Protein AF-A0A2W6BLN5-F1 (afdb_monomer_lite)

Foldseek 3Di:
DDPDDPVRVVVVVVVVCVVCVPPPDDPDDPPDDDPDDDDDDDDDDPPVVLVVLCVVQVVVVHDSVVSVVVVVVVVVCVVVVVVCPVVVVVVVVVVVCVVVVVDDDDDDD

Sequence (109 aa):
MSEKSIAEFLADEAEAIEAHKDDEVSLVRSRRVPREPSQVYSLRVPVDKLEELRTHAERQHLNPSALMRLWVLERLERETSHTDLPQLVRKAVHEELVDAGLVSQQRAA

Structure (mmCIF, N/CA/C/O backbone):
data_AF-A0A2W6BLN5-F1
#
_entry.id   AF-A0A2W6BLN5-F1
#
loop_
_atom_site.group_PDB
_atom_site.id
_atom_site.type_symbol
_atom_site.label_atom_id
_atom_site.label_alt_id
_atom_site.label_comp_id
_atom_site.label_asym_id
_atom_site.label_entity_id
_atom_site.label_seq_id
_atom_site.pdbx_PDB_ins_code
_atom_site.Cartn_x
_atom_site.Cartn_y
_atom_site.Cartn_z
_atom_site.occupancy
_atom_site.B_iso_or_equiv
_atom_site.auth_seq_id
_atom_site.auth_comp_id
_atom_site.auth_asym_id
_atom_site.auth_atom_id
_atom_site.pdbx_PDB_model_num
ATOM 1 N N . MET A 1 1 ? 26.264 37.528 -20.972 1.00 42.25 1 MET A N 1
ATOM 2 C CA . MET A 1 1 ? 26.192 36.227 -20.279 1.00 42.25 1 MET A CA 1
ATOM 3 C C . MET A 1 1 ? 25.065 35.471 -20.952 1.00 42.25 1 MET A C 1
ATOM 5 O O . MET A 1 1 ? 23.926 35.876 -20.781 1.00 42.25 1 MET A O 1
ATOM 9 N N . SER A 1 2 ? 25.381 34.544 -21.858 1.00 55.22 2 SER A N 1
ATOM 10 C CA . SER A 1 2 ? 24.351 33.849 -22.639 1.00 55.22 2 SER A CA 1
ATOM 11 C C . SER A 1 2 ? 23.647 32.851 -21.728 1.00 55.22 2 SER A C 1
ATOM 13 O O . SER A 1 2 ? 24.311 31.982 -21.165 1.00 55.22 2 SER A O 1
ATOM 15 N N . GLU A 1 3 ? 22.336 32.999 -21.551 1.00 63.62 3 GLU A N 1
ATOM 16 C CA . GLU A 1 3 ? 21.491 31.976 -20.936 1.00 63.62 3 GLU A CA 1
ATOM 17 C C . GLU A 1 3 ? 21.495 30.763 -21.870 1.00 63.62 3 GLU A C 1
ATOM 19 O O . GLU A 1 3 ? 20.766 30.725 -22.860 1.00 63.62 3 GLU A O 1
ATOM 24 N N . LYS A 1 4 ? 22.383 29.797 -21.608 1.00 69.56 4 LYS A N 1
ATOM 25 C CA . LYS A 1 4 ? 22.296 28.484 -22.249 1.00 69.56 4 LYS A CA 1
ATOM 26 C C . LYS A 1 4 ? 20.926 27.899 -21.929 1.00 69.56 4 LYS A C 1
ATOM 28 O O . LYS A 1 4 ? 20.474 27.955 -20.783 1.00 69.56 4 LYS A O 1
ATOM 33 N N . SER A 1 5 ? 20.259 27.355 -22.941 1.00 82.75 5 SER A N 1
ATOM 34 C CA . SER A 1 5 ? 18.980 26.688 -22.714 1.00 82.75 5 SER A CA 1
ATOM 35 C C . SER A 1 5 ? 19.196 25.474 -21.805 1.00 82.75 5 SER A C 1
ATOM 37 O O . SER A 1 5 ? 20.248 24.838 -21.856 1.00 82.75 5 SER A O 1
ATOM 39 N N . ILE A 1 6 ? 18.199 25.117 -20.991 1.00 79.88 6 ILE A N 1
ATOM 40 C CA . ILE A 1 6 ? 18.270 23.925 -20.125 1.00 79.88 6 ILE A CA 1
ATOM 41 C C . ILE A 1 6 ? 18.632 22.673 -20.945 1.00 79.88 6 ILE A C 1
ATOM 43 O O . ILE A 1 6 ? 19.369 21.819 -20.468 1.00 79.88 6 ILE A O 1
ATOM 47 N N . ALA A 1 7 ? 18.175 22.589 -22.197 1.00 82.50 7 ALA A N 1
ATOM 48 C CA . ALA A 1 7 ? 18.502 21.487 -23.096 1.00 82.50 7 ALA A CA 1
ATOM 49 C C . ALA A 1 7 ? 19.998 21.418 -23.447 1.00 82.50 7 ALA A C 1
ATOM 51 O O . ALA A 1 7 ? 20.562 20.332 -23.504 1.00 82.50 7 ALA A O 1
ATOM 52 N N . GLU A 1 8 ? 20.642 22.566 -23.651 1.00 85.88 8 GLU A N 1
ATOM 53 C CA . GLU A 1 8 ? 22.075 22.658 -23.951 1.00 85.88 8 GLU A CA 1
ATOM 54 C C . GLU A 1 8 ? 22.919 22.319 -22.718 1.00 85.88 8 GLU A C 1
ATOM 56 O O . GLU A 1 8 ? 23.888 21.577 -22.815 1.00 85.88 8 GLU A O 1
ATOM 61 N N . PHE A 1 9 ? 22.494 22.772 -21.535 1.00 86.75 9 PHE A N 1
ATOM 62 C CA . PHE A 1 9 ? 23.141 22.408 -20.274 1.00 86.75 9 PHE A CA 1
ATOM 63 C C . PHE A 1 9 ? 23.078 20.896 -20.003 1.00 86.75 9 PHE A C 1
ATOM 65 O O . PHE A 1 9 ? 24.083 20.294 -19.639 1.00 86.75 9 PHE A O 1
ATOM 72 N N . LEU A 1 10 ? 21.915 20.275 -20.224 1.00 84.06 10 LEU A N 1
ATOM 73 C CA . LEU A 1 10 ? 21.738 18.832 -20.044 1.00 84.06 10 LEU A CA 1
ATOM 74 C C . LEU A 1 10 ? 22.528 18.010 -21.070 1.00 84.06 10 LEU A C 1
ATOM 76 O O . LEU A 1 10 ? 23.000 16.927 -20.738 1.00 84.06 10 LEU A O 1
ATOM 80 N N . ALA A 1 11 ? 22.664 18.504 -22.304 1.00 87.25 11 ALA A N 1
ATOM 81 C CA . ALA A 1 11 ? 23.468 17.851 -23.332 1.00 87.25 11 ALA A CA 1
ATOM 82 C C . ALA A 1 11 ? 24.964 17.881 -22.976 1.00 87.25 11 ALA A C 1
ATOM 84 O O . ALA A 1 11 ? 25.610 16.835 -23.013 1.00 87.25 11 ALA A O 1
ATOM 85 N N . ASP A 1 12 ? 25.473 19.043 -22.555 1.00 86.56 12 ASP A N 1
ATOM 86 C CA . ASP A 1 12 ? 26.860 19.206 -22.102 1.00 86.56 12 ASP A CA 1
ATOM 87 C C . ASP A 1 12 ? 27.156 18.315 -20.874 1.00 86.56 12 ASP A C 1
ATOM 89 O O . ASP A 1 12 ? 28.208 17.678 -20.790 1.00 86.56 12 ASP A O 1
ATOM 93 N N . GLU A 1 13 ? 26.221 18.233 -19.918 1.00 84.19 13 GLU A N 1
ATOM 94 C CA . GLU A 1 13 ? 26.361 17.395 -18.720 1.00 84.19 13 GLU A CA 1
ATOM 95 C C . GLU A 1 13 ? 26.320 15.895 -19.055 1.00 84.19 13 GLU A C 1
ATOM 97 O O . GLU A 1 13 ? 27.104 15.117 -18.509 1.00 84.19 13 GLU A O 1
ATOM 102 N N . ALA A 1 14 ? 25.463 15.480 -19.993 1.00 84.00 14 ALA A N 1
ATOM 103 C CA . ALA A 1 14 ? 25.392 14.093 -20.445 1.00 84.00 14 ALA A CA 1
ATOM 104 C C . ALA A 1 14 ? 26.683 13.643 -21.151 1.00 84.00 14 ALA A C 1
ATOM 106 O O . ALA A 1 14 ? 27.175 12.547 -20.882 1.00 84.00 14 ALA A O 1
ATOM 107 N N . GLU A 1 15 ? 27.257 14.490 -22.012 1.00 84.75 15 GLU A N 1
ATOM 108 C CA . GLU A 1 15 ? 28.526 14.201 -22.691 1.00 84.75 15 GLU A CA 1
ATOM 109 C C . GLU A 1 15 ? 29.686 14.086 -21.691 1.00 84.75 15 GLU A C 1
ATOM 111 O O . GLU A 1 15 ? 30.494 13.158 -21.775 1.00 84.75 15 GLU A O 1
ATOM 116 N N . ALA A 1 16 ? 29.723 14.964 -20.684 1.00 82.38 16 ALA A N 1
ATOM 117 C CA . ALA A 1 16 ? 30.711 14.896 -19.613 1.00 82.38 16 ALA A CA 1
ATOM 118 C C . ALA A 1 16 ? 30.592 13.605 -18.780 1.00 82.38 16 ALA A C 1
ATOM 120 O O . ALA A 1 16 ? 31.608 13.021 -18.415 1.00 82.38 16 ALA A O 1
ATOM 121 N N . ILE A 1 17 ? 29.376 13.127 -18.493 1.00 79.56 17 ILE A N 1
ATOM 122 C CA . ILE A 1 17 ? 29.169 11.892 -17.717 1.00 79.56 17 ILE A CA 1
ATOM 123 C C . ILE A 1 17 ? 29.615 10.650 -18.500 1.00 79.56 17 ILE A C 1
ATOM 125 O O . ILE A 1 17 ? 30.286 9.786 -17.935 1.00 79.56 17 ILE A O 1
ATOM 129 N N . GLU A 1 18 ? 29.288 10.546 -19.792 1.00 80.31 18 GLU A N 1
ATOM 130 C CA . GLU A 1 18 ? 29.695 9.388 -20.605 1.00 80.31 18 GLU A CA 1
ATOM 131 C C . GLU A 1 18 ? 31.221 9.308 -20.782 1.00 80.31 18 GLU A C 1
ATOM 133 O O . GLU A 1 18 ? 31.770 8.208 -20.830 1.00 80.31 18 GLU A O 1
ATOM 138 N N . ALA A 1 19 ? 31.925 10.447 -20.797 1.00 83.00 19 ALA A N 1
ATOM 139 C CA . ALA A 1 19 ? 33.389 10.485 -20.846 1.00 83.00 19 ALA A CA 1
ATOM 140 C C . ALA A 1 19 ? 34.067 9.869 -19.602 1.00 83.00 19 ALA A C 1
ATOM 142 O O . ALA A 1 19 ? 35.212 9.430 -19.688 1.00 83.00 19 ALA A O 1
ATOM 143 N N . HIS A 1 20 ? 33.356 9.806 -18.473 1.00 76.00 20 HIS A N 1
ATOM 144 C CA . HIS A 1 20 ? 33.840 9.317 -17.175 1.00 76.00 20 HIS A CA 1
ATOM 145 C C . HIS A 1 20 ? 33.144 8.021 -16.722 1.00 76.00 20 HIS A C 1
ATOM 147 O O . HIS A 1 20 ? 33.188 7.648 -15.551 1.00 76.00 20 HIS A O 1
ATOM 153 N N . LYS A 1 21 ? 32.480 7.311 -17.641 1.00 68.81 21 LYS A N 1
ATOM 154 C CA . LYS A 1 21 ? 31.669 6.120 -17.341 1.00 68.81 21 LYS A CA 1
ATOM 155 C C . LYS A 1 21 ? 32.450 4.949 -16.742 1.00 68.81 21 LYS A C 1
ATOM 157 O O . LYS A 1 21 ? 31.893 4.199 -15.942 1.00 68.81 21 LYS A O 1
ATOM 162 N N . ASP A 1 22 ? 33.708 4.804 -17.144 1.00 77.94 22 ASP A N 1
ATOM 163 C CA . ASP A 1 22 ? 34.591 3.723 -16.698 1.00 77.94 22 ASP A CA 1
ATOM 164 C C . ASP A 1 22 ? 35.450 4.126 -15.485 1.00 77.94 22 ASP A C 1
ATOM 166 O O . ASP A 1 22 ? 36.252 3.320 -15.005 1.00 77.94 22 ASP A O 1
ATOM 170 N N . ASP A 1 23 ? 35.285 5.349 -14.966 1.00 82.44 23 ASP A N 1
ATOM 171 C CA . ASP A 1 23 ? 35.977 5.774 -13.754 1.00 82.44 23 ASP A CA 1
ATOM 172 C C . ASP A 1 23 ? 35.482 4.945 -12.561 1.00 82.44 23 ASP A C 1
ATOM 174 O O . ASP A 1 23 ? 34.283 4.724 -12.364 1.00 82.44 23 ASP A O 1
ATOM 178 N N . GLU A 1 24 ? 36.413 4.477 -11.728 1.00 67.56 24 GLU A N 1
ATOM 179 C CA . GLU A 1 24 ? 36.090 3.701 -10.533 1.00 67.56 24 GLU A CA 1
ATOM 180 C C . GLU A 1 24 ? 35.449 4.617 -9.476 1.00 67.56 24 GLU A C 1
ATOM 182 O O . GLU A 1 24 ? 36.108 5.202 -8.613 1.00 67.56 24 GLU A O 1
ATOM 187 N N . VAL A 1 25 ? 34.128 4.787 -9.561 1.00 70.75 25 VAL A N 1
ATOM 188 C CA . VAL A 1 25 ? 33.377 5.615 -8.618 1.00 70.75 25 VAL A CA 1
ATOM 189 C C . VAL A 1 25 ? 33.229 4.865 -7.297 1.00 70.75 25 VAL A C 1
ATOM 191 O O . VAL A 1 25 ? 32.597 3.809 -7.217 1.00 70.75 25 VAL A O 1
ATOM 194 N N . SER A 1 26 ? 33.763 5.440 -6.218 1.00 71.69 26 SER A N 1
ATOM 195 C CA . SER A 1 26 ? 33.511 4.943 -4.864 1.00 71.69 26 SER A CA 1
ATOM 196 C C . SER A 1 26 ? 32.021 5.078 -4.544 1.00 71.69 26 SER A C 1
ATOM 198 O O . SER A 1 26 ? 31.515 6.174 -4.291 1.00 71.69 26 SER A O 1
ATOM 200 N N . LEU A 1 27 ? 31.297 3.957 -4.572 1.00 72.00 27 LEU A N 1
ATOM 201 C CA . LEU A 1 27 ? 29.890 3.896 -4.186 1.00 72.00 27 LEU A CA 1
ATOM 202 C C . LEU A 1 27 ? 29.771 4.142 -2.677 1.00 72.00 27 LEU A C 1
ATOM 204 O O . LEU A 1 27 ? 29.797 3.220 -1.858 1.00 72.00 27 LEU A O 1
ATOM 208 N N . VAL A 1 28 ? 29.650 5.410 -2.283 1.00 73.31 28 VAL A N 1
ATOM 209 C CA . VAL A 1 28 ? 29.469 5.776 -0.879 1.00 73.31 28 VAL A CA 1
ATOM 210 C C . VAL A 1 28 ? 28.064 5.373 -0.442 1.00 73.31 28 VAL A C 1
ATOM 212 O O . VAL A 1 28 ? 27.058 5.946 -0.864 1.00 73.31 28 VAL A O 1
ATOM 215 N N . ARG A 1 29 ? 27.984 4.396 0.465 1.00 67.69 29 ARG A N 1
ATOM 216 C CA . ARG A 1 29 ? 26.729 4.046 1.134 1.00 67.69 29 ARG A CA 1
ATOM 217 C C . ARG A 1 29 ? 26.226 5.269 1.900 1.00 67.69 29 ARG A C 1
ATOM 219 O O . ARG A 1 29 ? 26.914 5.768 2.792 1.00 67.69 29 ARG A O 1
ATOM 226 N N . SER A 1 30 ? 25.020 5.738 1.581 1.00 65.50 30 SER A N 1
ATOM 227 C CA . SER A 1 30 ? 24.388 6.826 2.332 1.00 65.50 30 SER A CA 1
ATOM 228 C C . SER A 1 30 ? 24.349 6.474 3.823 1.00 65.50 30 SER A C 1
ATOM 230 O O . SER A 1 30 ? 23.745 5.480 4.225 1.00 65.50 30 SER A O 1
ATOM 232 N N . ARG A 1 31 ? 25.014 7.286 4.655 1.00 68.25 31 ARG A N 1
ATOM 233 C CA . ARG A 1 31 ? 25.008 7.148 6.125 1.00 68.25 31 ARG A CA 1
ATOM 234 C C . ARG A 1 31 ? 23.717 7.655 6.769 1.00 68.25 31 ARG A C 1
ATOM 236 O O . ARG A 1 31 ? 23.551 7.503 7.977 1.00 68.25 31 ARG A O 1
ATOM 243 N N . ARG A 1 32 ? 22.823 8.298 6.010 1.00 74.25 32 ARG A N 1
ATOM 244 C CA . ARG A 1 32 ? 21.564 8.824 6.549 1.00 74.25 32 ARG A CA 1
ATOM 245 C C . ARG A 1 32 ? 20.537 7.702 6.643 1.00 74.25 32 ARG A C 1
ATOM 247 O O . ARG A 1 32 ? 20.191 7.093 5.635 1.00 74.25 32 ARG A O 1
ATOM 254 N N . VAL A 1 33 ? 20.038 7.468 7.856 1.00 69.06 33 VAL A N 1
ATOM 255 C CA . VAL A 1 33 ? 18.885 6.592 8.085 1.00 69.06 33 VAL A CA 1
ATOM 256 C C . VAL A 1 33 ? 17.676 7.202 7.361 1.00 69.06 33 VAL A C 1
ATOM 258 O O . VAL A 1 33 ? 17.432 8.403 7.526 1.00 69.06 33 VAL A O 1
ATOM 261 N N . PRO A 1 34 ? 16.943 6.432 6.538 1.00 72.06 34 PRO A N 1
ATOM 262 C CA . PRO A 1 34 ? 15.726 6.916 5.899 1.00 72.06 34 PRO A CA 1
ATOM 263 C C . PRO A 1 34 ? 14.734 7.431 6.945 1.00 72.06 34 PRO A C 1
ATOM 265 O O . PRO A 1 34 ? 14.533 6.784 7.970 1.00 72.06 34 PRO A O 1
ATOM 268 N N . ARG A 1 35 ? 14.103 8.583 6.680 1.00 71.56 35 ARG A N 1
ATOM 269 C CA . ARG A 1 35 ? 13.059 9.143 7.560 1.00 71.56 35 ARG A CA 1
ATOM 270 C C . ARG A 1 35 ? 11.889 8.174 7.754 1.00 71.56 35 ARG A C 1
ATOM 272 O O . ARG A 1 35 ? 11.316 8.132 8.833 1.00 71.56 35 ARG A O 1
ATOM 279 N N . GLU A 1 36 ? 11.597 7.376 6.730 1.00 74.00 36 GLU A N 1
ATOM 280 C CA . GLU A 1 36 ? 10.583 6.325 6.746 1.00 74.00 36 GLU A CA 1
ATOM 281 C C . GLU A 1 36 ? 11.222 5.005 6.299 1.00 74.00 36 GLU A C 1
ATOM 283 O O . GLU A 1 36 ? 11.356 4.746 5.098 1.00 74.00 36 GLU A O 1
ATOM 288 N N . PRO A 1 37 ? 11.698 4.176 7.240 1.00 80.19 37 PRO A N 1
ATOM 289 C CA . PRO A 1 37 ? 12.284 2.894 6.893 1.00 80.19 37 PRO A CA 1
ATOM 290 C C . PRO A 1 37 ? 11.196 1.954 6.362 1.00 80.19 37 PRO A C 1
ATOM 292 O O . PRO A 1 37 ? 10.242 1.617 7.059 1.00 80.19 37 PRO A O 1
ATOM 295 N N . SER A 1 38 ? 11.340 1.498 5.119 1.00 81.19 38 SER A N 1
ATOM 296 C CA . SER A 1 38 ? 10.499 0.434 4.569 1.00 81.19 38 SER A CA 1
ATOM 297 C C . SER A 1 38 ? 11.068 -0.937 4.926 1.00 81.19 38 SER A C 1
ATOM 299 O O . SER A 1 38 ? 12.264 -1.166 4.739 1.00 81.19 38 SER A O 1
ATOM 301 N N . GLN A 1 39 ? 10.212 -1.869 5.346 1.00 88.44 39 GLN A N 1
ATOM 302 C CA . GLN A 1 39 ? 10.592 -3.262 5.572 1.00 88.44 39 GLN A CA 1
ATOM 303 C C . GLN A 1 39 ? 9.963 -4.185 4.525 1.00 88.44 39 GLN A C 1
ATOM 305 O O . GLN A 1 39 ? 8.782 -4.066 4.199 1.00 88.44 39 GLN A O 1
ATOM 310 N N . VAL A 1 40 ? 10.765 -5.112 3.997 1.00 90.69 40 VAL A N 1
ATOM 311 C CA . VAL A 1 40 ? 10.306 -6.149 3.068 1.00 90.69 40 VAL A CA 1
ATOM 312 C C . VAL A 1 40 ? 9.900 -7.381 3.867 1.00 90.69 40 VAL A C 1
ATOM 314 O O . VAL A 1 40 ? 10.645 -7.845 4.729 1.00 90.69 40 VAL A O 1
ATOM 317 N N . TYR A 1 41 ? 8.724 -7.917 3.563 1.00 89.62 41 TYR A N 1
ATOM 318 C CA . TYR A 1 41 ? 8.185 -9.132 4.161 1.00 89.62 41 TYR A CA 1
ATOM 319 C C . TYR A 1 41 ? 7.613 -10.033 3.061 1.00 89.62 41 TYR A C 1
ATOM 321 O O . TYR A 1 41 ? 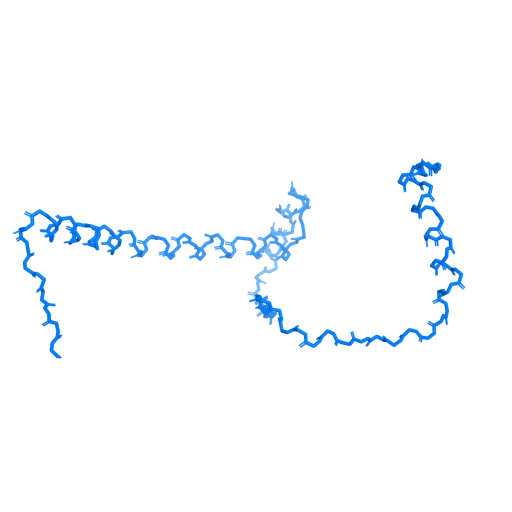7.214 -9.555 2.001 1.00 89.62 41 TYR A O 1
ATOM 329 N N . SER A 1 42 ? 7.610 -11.347 3.294 1.00 93.06 42 SER A N 1
ATOM 330 C CA . SER A 1 42 ? 7.057 -12.327 2.351 1.00 93.06 42 SER A CA 1
ATOM 331 C C . SER A 1 42 ? 5.656 -12.750 2.778 1.00 93.06 42 SER A C 1
ATOM 333 O O . SER A 1 42 ? 5.455 -13.160 3.920 1.00 93.06 42 SER A O 1
ATOM 335 N N . LEU A 1 43 ? 4.703 -12.691 1.849 1.00 90.94 43 LEU A N 1
ATOM 336 C CA . LEU A 1 43 ? 3.331 -13.157 2.040 1.00 90.94 43 LEU A CA 1
ATOM 337 C C . LEU A 1 43 ? 3.061 -14.413 1.223 1.00 90.94 43 LEU A C 1
ATOM 339 O O . LEU A 1 43 ? 3.485 -14.519 0.074 1.00 90.94 43 LEU A O 1
ATOM 343 N N . ARG A 1 44 ? 2.297 -15.343 1.799 1.00 96.00 44 ARG A N 1
ATOM 344 C CA . ARG A 1 44 ? 1.701 -16.448 1.045 1.00 96.00 44 ARG A CA 1
ATOM 345 C C . ARG A 1 44 ? 0.336 -16.003 0.542 1.00 96.00 44 ARG A C 1
ATOM 347 O O . ARG A 1 44 ? -0.550 -15.729 1.344 1.00 96.00 44 ARG A O 1
ATOM 354 N N . VAL A 1 45 ? 0.190 -15.939 -0.775 1.00 94.12 45 VAL A N 1
ATOM 355 C CA . VAL A 1 45 ? -1.053 -15.563 -1.455 1.00 94.12 45 VAL A CA 1
ATOM 356 C C . VAL A 1 45 ? -1.457 -16.726 -2.363 1.00 94.12 45 VAL A C 1
ATOM 358 O O . VAL A 1 45 ? -0.579 -17.283 -3.029 1.00 94.12 45 VAL A O 1
ATOM 361 N N . PRO A 1 46 ? -2.740 -17.126 -2.389 1.00 98.00 46 PRO A N 1
ATOM 362 C CA . PRO A 1 46 ? -3.238 -18.089 -3.364 1.00 98.00 46 PRO A CA 1
ATOM 363 C C . PRO A 1 46 ? -2.910 -17.662 -4.803 1.00 98.00 46 PRO A C 1
ATOM 365 O O . PRO A 1 46 ? -2.941 -16.473 -5.123 1.00 98.00 46 PRO A O 1
ATOM 368 N N . VAL A 1 47 ? -2.561 -18.624 -5.662 1.00 97.62 47 VAL A N 1
ATOM 369 C CA . VAL A 1 47 ? -2.076 -18.342 -7.028 1.00 97.62 47 VAL A CA 1
ATOM 370 C C . VAL A 1 47 ? -3.133 -17.608 -7.851 1.00 97.62 47 VAL A C 1
ATOM 372 O O . VAL A 1 47 ? -2.826 -16.608 -8.487 1.00 97.62 47 VAL A O 1
ATOM 375 N N . ASP A 1 48 ? -4.386 -18.049 -7.76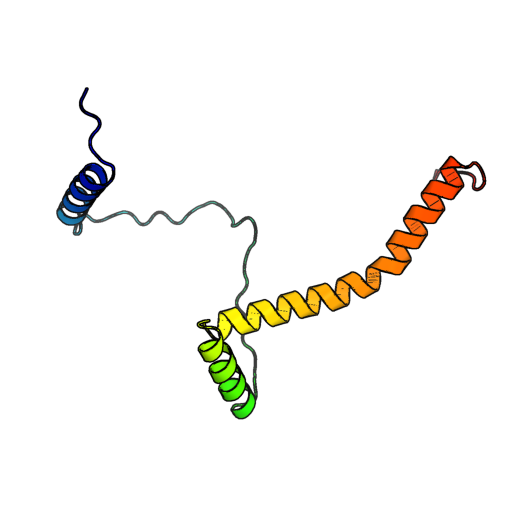7 1.00 98.00 48 ASP A N 1
ATOM 376 C CA . ASP A 1 48 ? -5.545 -17.409 -8.394 1.00 98.00 48 ASP A CA 1
ATOM 377 C C . ASP A 1 48 ? -5.677 -15.934 -7.987 1.00 98.00 48 ASP A C 1
ATOM 379 O O . ASP A 1 48 ? -5.819 -15.057 -8.838 1.00 98.00 48 ASP A O 1
ATOM 383 N N . LYS A 1 49 ? -5.524 -15.633 -6.693 1.00 97.56 49 LYS A N 1
ATOM 384 C CA . LYS A 1 49 ? -5.580 -14.256 -6.180 1.00 97.56 49 LYS A CA 1
ATOM 385 C C . LYS A 1 49 ? -4.384 -13.409 -6.587 1.00 97.56 49 LYS A C 1
ATOM 387 O O . LYS A 1 49 ? -4.529 -12.200 -6.767 1.00 97.56 49 LYS A O 1
ATOM 392 N N . LEU A 1 50 ? -3.217 -14.021 -6.770 1.00 97.19 50 LEU A N 1
ATOM 393 C CA . LEU A 1 50 ? -2.053 -13.318 -7.296 1.00 97.19 50 LEU A CA 1
ATOM 394 C C . LEU A 1 50 ? -2.238 -12.938 -8.774 1.00 97.19 50 LEU A C 1
ATOM 396 O O . LEU A 1 50 ? -1.859 -11.830 -9.154 1.00 97.19 50 LEU A O 1
ATOM 400 N N . GLU A 1 51 ? -2.845 -13.802 -9.591 1.00 98.12 51 GLU A N 1
ATOM 401 C CA . GLU A 1 51 ? -3.164 -13.473 -10.989 1.00 98.12 51 GLU A CA 1
ATOM 402 C C . GLU A 1 51 ? -4.254 -12.395 -11.097 1.00 98.12 51 GLU A C 1
ATOM 404 O O . GLU A 1 51 ? -4.140 -11.469 -11.907 1.00 98.12 51 GLU A O 1
ATOM 409 N N . GLU A 1 52 ? -5.274 -12.445 -10.232 1.00 97.88 52 GLU A N 1
ATOM 410 C CA . GLU A 1 52 ? -6.268 -11.369 -10.120 1.00 97.88 52 GLU A CA 1
ATOM 411 C C . GLU A 1 52 ? -5.584 -10.029 -9.799 1.00 97.88 52 GLU A C 1
ATOM 413 O O . GLU A 1 52 ? -5.808 -9.035 -10.495 1.00 97.88 52 GLU A O 1
ATOM 418 N N . LEU A 1 53 ? -4.690 -9.997 -8.802 1.00 97.56 53 LEU A N 1
ATOM 419 C CA . LEU A 1 53 ? -3.940 -8.791 -8.434 1.00 97.56 53 LEU A CA 1
ATOM 420 C C . LEU A 1 53 ? -3.122 -8.239 -9.611 1.00 97.56 53 LEU A C 1
ATOM 422 O O . LEU A 1 53 ? -3.118 -7.028 -9.830 1.00 97.56 53 LEU A O 1
ATOM 426 N N . ARG A 1 54 ? -2.444 -9.104 -10.376 1.00 97.94 54 ARG A N 1
ATOM 427 C CA . ARG A 1 54 ? -1.676 -8.692 -11.564 1.00 97.94 54 ARG A CA 1
ATOM 428 C C . ARG A 1 54 ? -2.571 -8.043 -12.610 1.00 97.94 54 ARG A C 1
ATOM 430 O O . ARG A 1 54 ? -2.270 -6.941 -13.056 1.00 97.94 54 ARG A O 1
ATOM 437 N N . THR A 1 55 ? -3.715 -8.658 -12.896 1.00 98.31 55 THR A N 1
ATOM 438 C CA . THR A 1 55 ? -4.710 -8.112 -13.830 1.00 98.31 55 THR A CA 1
ATOM 439 C C . THR A 1 55 ? -5.214 -6.735 -13.375 1.00 98.31 55 THR A C 1
ATOM 441 O O . THR A 1 55 ? -5.362 -5.810 -14.176 1.00 98.31 55 THR A O 1
ATOM 444 N N . HIS A 1 56 ? -5.467 -6.559 -12.073 1.00 98.06 56 HIS A N 1
ATOM 445 C CA . HIS A 1 56 ? -5.872 -5.268 -11.509 1.00 98.06 56 HIS A CA 1
ATOM 446 C C . HIS A 1 56 ? -4.772 -4.205 -11.574 1.00 98.06 56 HIS A C 1
ATOM 448 O O . HIS A 1 56 ? -5.082 -3.027 -11.770 1.00 98.06 56 HIS A O 1
ATOM 454 N N . ALA A 1 57 ? -3.514 -4.607 -11.401 1.00 97.88 57 ALA A N 1
ATOM 455 C CA . ALA A 1 57 ? -2.360 -3.720 -11.465 1.00 97.88 57 ALA A CA 1
ATOM 456 C C . ALA A 1 57 ? -2.101 -3.243 -12.900 1.00 97.88 57 ALA A C 1
ATOM 458 O O . ALA A 1 57 ? -1.948 -2.043 -13.122 1.00 97.88 57 ALA A O 1
ATOM 459 N N . GLU A 1 58 ? -2.179 -4.146 -13.880 1.00 98.00 58 GLU A N 1
ATOM 460 C CA . GLU A 1 58 ? -2.048 -3.821 -15.306 1.00 98.00 58 GLU A CA 1
ATOM 461 C C . GLU A 1 58 ? -3.085 -2.795 -15.764 1.00 98.00 58 GLU A C 1
ATOM 463 O O . GLU A 1 58 ? -2.735 -1.805 -16.405 1.00 98.00 58 GLU A O 1
ATOM 468 N N . ARG A 1 59 ? -4.351 -2.974 -15.364 1.00 97.56 59 ARG A N 1
ATOM 469 C CA . ARG A 1 59 ? -5.445 -2.031 -15.661 1.00 97.56 59 ARG A CA 1
ATOM 470 C C . ARG A 1 59 ? -5.201 -0.616 -15.137 1.00 97.56 59 ARG A C 1
ATOM 472 O O . ARG A 1 59 ? -5.781 0.328 -15.659 1.00 97.56 59 ARG A O 1
ATOM 479 N N . GLN A 1 60 ? -4.391 -0.485 -14.092 1.00 97.12 60 GLN A N 1
ATOM 480 C CA . GLN A 1 60 ? -4.044 0.788 -13.464 1.00 97.12 60 GLN A CA 1
ATOM 481 C C . GLN A 1 60 ? -2.634 1.258 -13.842 1.00 97.12 60 GLN A C 1
ATOM 483 O O . GLN A 1 60 ? -2.179 2.269 -13.319 1.00 97.12 60 GLN A O 1
ATOM 488 N N . HIS A 1 61 ? -1.941 0.541 -14.736 1.00 97.06 61 HIS A N 1
ATOM 489 C CA . HIS A 1 61 ? -0.545 0.790 -15.103 1.00 97.06 61 HIS A CA 1
ATOM 490 C C . HIS A 1 61 ? 0.407 0.827 -13.893 1.00 97.06 61 HIS A C 1
ATOM 492 O O . HIS A 1 61 ? 1.367 1.596 -13.856 1.00 97.06 61 HIS A O 1
ATOM 498 N N . LEU A 1 62 ? 0.143 -0.017 -12.893 1.00 96.62 62 LEU A N 1
ATOM 499 C CA . LEU A 1 62 ? 0.944 -0.142 -11.679 1.00 96.62 62 LEU A CA 1
ATOM 500 C C . LEU A 1 62 ? 1.628 -1.507 -11.608 1.00 96.62 62 LEU A C 1
ATOM 502 O O . LEU A 1 62 ? 1.139 -2.507 -12.127 1.00 96.62 62 LEU A O 1
ATOM 506 N N . ASN A 1 63 ? 2.743 -1.565 -10.878 1.00 96.75 63 ASN A N 1
ATOM 507 C CA . ASN A 1 63 ? 3.328 -2.841 -10.477 1.00 96.75 63 ASN A CA 1
ATOM 508 C C . ASN A 1 63 ? 2.429 -3.533 -9.430 1.00 96.75 63 ASN A C 1
ATOM 510 O O . ASN A 1 63 ? 1.940 -2.853 -8.522 1.00 96.75 63 ASN A O 1
ATOM 514 N N . PRO A 1 64 ? 2.282 -4.874 -9.455 1.00 96.25 64 PRO A N 1
ATOM 515 C CA . PRO A 1 64 ? 1.460 -5.602 -8.482 1.00 96.25 64 PRO A CA 1
ATOM 516 C C . PRO A 1 64 ? 1.844 -5.329 -7.021 1.00 96.25 64 PRO A C 1
ATOM 518 O O . PRO A 1 64 ? 0.979 -5.186 -6.161 1.00 96.25 64 PRO A O 1
ATOM 521 N N . SER A 1 65 ? 3.143 -5.198 -6.733 1.00 95.00 65 SER A N 1
ATOM 522 C CA . SER A 1 65 ? 3.651 -4.875 -5.393 1.00 95.00 65 SER A CA 1
ATOM 523 C C . SER A 1 65 ? 3.294 -3.455 -4.942 1.00 95.00 65 SER A C 1
ATOM 525 O O . SER A 1 65 ? 3.006 -3.245 -3.764 1.00 95.00 65 SER A O 1
ATOM 527 N N . ALA A 1 66 ? 3.279 -2.489 -5.866 1.00 95.44 66 ALA A N 1
ATOM 528 C CA . ALA A 1 66 ? 2.882 -1.113 -5.582 1.00 95.44 66 ALA A CA 1
ATOM 529 C C . ALA A 1 66 ? 1.379 -1.028 -5.292 1.00 95.44 66 ALA A C 1
ATOM 531 O O . ALA A 1 66 ? 0.986 -0.415 -4.300 1.00 95.44 66 ALA A O 1
ATOM 532 N N . LEU A 1 67 ? 0.560 -1.714 -6.098 1.00 96.94 67 LEU A N 1
ATOM 533 C CA . LEU A 1 67 ? -0.882 -1.794 -5.877 1.00 96.94 67 LEU A CA 1
ATOM 534 C C . LEU A 1 67 ? -1.208 -2.470 -4.537 1.00 96.94 67 LEU A C 1
ATOM 536 O O . LEU A 1 67 ? -1.992 -1.942 -3.754 1.00 96.94 67 LEU A O 1
ATOM 540 N N . MET A 1 68 ? -0.554 -3.594 -4.229 1.00 95.75 68 MET A N 1
ATOM 541 C CA . MET A 1 68 ? -0.747 -4.289 -2.954 1.00 95.75 68 MET A CA 1
ATOM 542 C C . MET A 1 68 ? -0.368 -3.405 -1.761 1.00 95.75 68 MET A C 1
ATOM 544 O O . MET A 1 68 ? -1.095 -3.357 -0.771 1.00 95.75 68 MET A O 1
ATOM 548 N N . ARG A 1 69 ? 0.753 -2.674 -1.850 1.00 94.88 69 ARG A N 1
ATOM 549 C CA . ARG A 1 69 ? 1.159 -1.722 -0.809 1.00 94.88 69 ARG A CA 1
ATOM 550 C C . ARG A 1 69 ? 0.094 -0.648 -0.598 1.00 94.88 69 ARG A C 1
ATOM 552 O O . ARG A 1 69 ? -0.245 -0.379 0.549 1.00 94.88 69 ARG A O 1
ATOM 559 N N . LEU A 1 70 ? -0.417 -0.056 -1.678 1.00 95.69 70 LEU A N 1
ATOM 560 C CA . LEU A 1 70 ? -1.452 0.974 -1.611 1.00 95.69 70 LEU A CA 1
ATOM 561 C C . LEU A 1 70 ? -2.698 0.449 -0.890 1.00 95.69 70 LEU A C 1
ATOM 563 O O . LEU A 1 70 ? -3.126 1.038 0.096 1.00 95.69 70 LEU A O 1
ATOM 567 N N . TRP A 1 71 ? -3.216 -0.706 -1.311 1.00 96.12 71 TRP A N 1
ATOM 568 C CA . TRP A 1 71 ? -4.401 -1.307 -0.697 1.00 96.12 71 TRP A CA 1
ATOM 569 C C . TRP A 1 71 ? -4.217 -1.641 0.782 1.00 96.12 71 TRP A C 1
ATOM 571 O O . TRP A 1 71 ? -5.133 -1.431 1.575 1.00 96.12 71 TRP A O 1
ATOM 581 N N . VAL A 1 72 ? -3.043 -2.147 1.172 1.00 94.94 72 VAL A N 1
ATOM 582 C CA . VAL A 1 72 ? -2.742 -2.422 2.584 1.00 94.94 72 VAL A CA 1
ATOM 583 C C . VAL A 1 72 ? -2.753 -1.131 3.400 1.00 94.94 72 VAL A C 1
ATOM 585 O O . VAL A 1 72 ? -3.379 -1.100 4.456 1.00 94.94 72 VAL A O 1
ATOM 588 N N . LEU A 1 73 ? -2.106 -0.066 2.916 1.00 94.25 73 LEU A N 1
ATOM 589 C CA . LEU A 1 73 ? -2.076 1.223 3.611 1.00 94.25 73 LEU A CA 1
ATOM 590 C C . LEU A 1 73 ? -3.474 1.835 3.727 1.00 94.25 73 LEU A C 1
ATOM 592 O O . LEU A 1 73 ? -3.880 2.193 4.828 1.00 94.25 73 LEU A O 1
ATOM 596 N N . GLU A 1 74 ? -4.239 1.865 2.634 1.00 94.94 74 GLU A N 1
ATOM 597 C CA . GLU A 1 74 ? -5.619 2.361 2.643 1.00 94.94 74 GLU A CA 1
ATOM 598 C C . GLU A 1 74 ? -6.508 1.566 3.603 1.00 94.94 74 GLU A C 1
ATOM 600 O O . GLU A 1 74 ? -7.357 2.133 4.293 1.00 94.94 74 GLU A O 1
ATOM 605 N N . ARG A 1 75 ? -6.342 0.238 3.663 1.00 94.62 75 ARG A N 1
ATOM 606 C CA . ARG A 1 75 ? -7.118 -0.585 4.591 1.00 94.62 75 ARG A CA 1
ATOM 607 C C . ARG A 1 75 ? -6.744 -0.283 6.038 1.00 94.62 75 ARG A C 1
ATOM 609 O O . ARG A 1 75 ? -7.646 -0.124 6.853 1.00 94.62 75 ARG A O 1
ATOM 616 N N . LEU A 1 76 ? -5.451 -0.191 6.348 1.00 93.38 76 LEU A N 1
ATOM 617 C CA . LEU A 1 76 ? -4.971 0.119 7.697 1.00 93.38 76 LEU A CA 1
ATOM 618 C C . LEU A 1 76 ? -5.418 1.506 8.160 1.00 93.38 76 LEU A C 1
ATOM 620 O O . LEU A 1 76 ? -5.838 1.659 9.306 1.00 93.38 76 LEU A O 1
ATOM 624 N N . GLU A 1 77 ? -5.382 2.497 7.272 1.00 91.31 77 GLU A N 1
ATOM 625 C CA . GLU A 1 77 ? -5.901 3.834 7.548 1.00 91.31 77 GLU A CA 1
ATOM 626 C C . GLU A 1 77 ? -7.389 3.772 7.902 1.00 91.31 77 GLU A C 1
ATOM 628 O O . GLU A 1 77 ? -7.777 4.247 8.965 1.00 91.31 77 GLU A O 1
ATOM 633 N N . ARG A 1 78 ? -8.214 3.085 7.098 1.00 90.06 78 ARG A N 1
ATOM 634 C CA . ARG A 1 78 ? -9.650 2.928 7.392 1.00 90.06 78 ARG A CA 1
ATOM 635 C C . ARG A 1 78 ? -9.905 2.282 8.755 1.00 90.06 78 ARG A C 1
ATOM 637 O O . ARG A 1 78 ? -10.756 2.778 9.487 1.00 90.06 78 ARG A O 1
ATOM 644 N N . GLU A 1 79 ? -9.184 1.220 9.111 1.00 89.12 79 GLU A N 1
ATOM 645 C CA . GLU A 1 79 ? -9.331 0.559 10.422 1.00 89.12 79 GLU A CA 1
ATOM 646 C C . GLU A 1 79 ? -8.920 1.481 11.585 1.00 89.12 79 GLU A C 1
ATOM 648 O O . GLU A 1 79 ? -9.560 1.509 12.640 1.00 89.12 79 GLU A O 1
ATOM 653 N N . THR A 1 80 ? -7.882 2.293 11.379 1.00 82.00 80 THR A N 1
ATOM 654 C CA . THR A 1 80 ? -7.365 3.209 12.405 1.00 82.00 80 THR A CA 1
ATOM 655 C C . THR A 1 80 ? -8.293 4.414 12.585 1.00 82.00 80 THR A C 1
ATOM 657 O O . THR A 1 80 ? -8.697 4.727 13.703 1.00 82.00 80 THR A O 1
ATOM 660 N N . SER A 1 81 ? -8.738 5.040 11.491 1.00 74.06 81 SER A N 1
ATOM 661 C CA . SER A 1 81 ? -9.619 6.215 11.525 1.00 74.06 81 SER A CA 1
ATOM 662 C C . SER A 1 81 ? -10.988 5.930 12.155 1.00 74.06 81 SER A C 1
ATOM 664 O O . SER A 1 81 ? -11.553 6.807 12.809 1.00 74.06 81 SER A O 1
ATOM 666 N N . HIS A 1 82 ? -11.526 4.712 12.007 1.00 62.03 82 HIS A N 1
ATOM 667 C CA . HIS A 1 82 ? -12.790 4.329 12.656 1.00 62.03 82 HIS A CA 1
ATOM 668 C C . HIS A 1 82 ? -12.651 4.179 14.178 1.00 62.03 82 HIS A C 1
ATOM 670 O O . HIS A 1 82 ? -13.628 4.358 14.906 1.00 62.03 82 HIS A O 1
ATOM 676 N N . THR A 1 83 ? -11.446 3.888 14.666 1.00 58.88 83 THR A N 1
ATOM 677 C CA . THR A 1 83 ? -11.181 3.671 16.093 1.00 58.88 83 THR A CA 1
ATOM 678 C C . THR A 1 83 ? -11.039 4.997 16.858 1.00 58.88 83 THR A C 1
ATOM 680 O O . THR A 1 83 ? -11.437 5.085 18.025 1.00 58.88 83 THR A O 1
ATOM 683 N N . ASP A 1 84 ? -10.574 6.055 16.187 1.00 64.56 84 ASP A N 1
ATOM 684 C CA . ASP A 1 84 ? -10.249 7.338 16.824 1.00 64.56 84 ASP A CA 1
ATOM 685 C C . ASP A 1 84 ? -11.382 8.364 16.816 1.00 64.56 84 ASP A C 1
ATOM 687 O O . ASP A 1 84 ? -11.405 9.257 17.663 1.00 64.56 84 ASP A O 1
ATOM 691 N N . LEU A 1 85 ? -12.368 8.244 15.927 1.00 72.50 85 LEU A N 1
ATOM 692 C CA . LEU A 1 85 ? -13.423 9.254 15.796 1.00 72.50 85 LEU A CA 1
ATOM 693 C C . LEU A 1 85 ? -14.231 9.461 17.099 1.00 72.50 85 LEU A C 1
ATOM 695 O O . LEU A 1 85 ? -14.378 10.604 17.534 1.00 72.50 85 LEU A O 1
ATOM 699 N N . PRO A 1 86 ? -14.663 8.408 17.826 1.00 78.44 86 PRO A N 1
ATOM 700 C CA . PRO A 1 86 ? -15.338 8.573 19.117 1.00 78.44 86 PRO A CA 1
ATOM 701 C C . PRO A 1 86 ? -14.438 9.121 20.235 1.00 78.44 86 PRO A C 1
ATOM 703 O O . PRO A 1 86 ? -14.939 9.591 21.258 1.00 78.44 86 PRO A O 1
ATOM 706 N N . GLN A 1 87 ? -13.119 8.997 20.100 1.00 77.31 87 GLN A N 1
ATOM 707 C CA . GLN A 1 87 ? -12.142 9.452 21.094 1.00 77.31 87 GLN A CA 1
ATOM 708 C C . GLN A 1 87 ? -11.784 10.918 20.848 1.00 77.31 87 GLN A C 1
ATOM 710 O O . GLN A 1 87 ? -11.775 11.705 21.790 1.00 77.31 87 GLN A O 1
ATOM 715 N N . LEU A 1 88 ? -11.626 11.304 19.581 1.00 80.00 88 LEU A N 1
ATOM 716 C CA . LEU A 1 88 ? -11.500 12.689 19.135 1.00 80.00 88 LEU A CA 1
ATOM 717 C C . LEU A 1 88 ? -12.744 13.505 19.489 1.00 80.00 88 LEU A C 1
ATOM 719 O O . LEU A 1 88 ? -12.612 14.583 20.056 1.00 80.00 88 LEU A O 1
ATOM 723 N N . VAL A 1 89 ? -13.947 12.969 19.247 1.00 86.31 89 VAL A N 1
ATOM 724 C CA . VAL A 1 89 ? -15.204 13.629 19.641 1.00 86.31 89 VAL A CA 1
ATOM 725 C C . VAL A 1 89 ? -15.288 13.780 21.157 1.00 86.31 89 VAL A C 1
ATOM 727 O O . VAL A 1 89 ? -15.612 14.858 21.639 1.00 86.31 89 VAL A O 1
ATOM 730 N N . ARG A 1 90 ? -14.959 12.738 21.933 1.00 85.94 90 ARG A N 1
ATOM 731 C CA . ARG A 1 90 ? -14.947 12.840 23.402 1.00 85.94 90 ARG A CA 1
ATOM 732 C C . ARG A 1 90 ? -13.946 13.873 23.905 1.00 85.94 90 ARG A C 1
ATOM 734 O O . ARG A 1 90 ? -14.281 14.617 24.819 1.00 85.94 90 ARG A O 1
ATOM 741 N N . LYS A 1 91 ? -12.752 13.924 23.314 1.00 86.31 91 LYS A N 1
ATOM 742 C CA . LYS A 1 91 ? -11.726 14.911 23.650 1.00 86.31 91 LYS A CA 1
ATOM 743 C C . LYS A 1 91 ? -12.202 16.331 23.334 1.00 86.31 91 LYS A C 1
ATOM 745 O O . LYS A 1 91 ? -12.186 17.160 24.232 1.00 86.31 91 LYS A O 1
ATOM 750 N N . ALA A 1 92 ? -12.701 16.570 22.123 1.00 89.81 92 ALA A N 1
ATOM 751 C CA . ALA A 1 92 ? -13.215 17.875 21.713 1.00 89.81 92 ALA A CA 1
ATOM 752 C C . ALA A 1 92 ? -14.396 18.324 22.588 1.00 89.81 92 ALA A C 1
ATOM 754 O O . ALA A 1 92 ? -14.423 19.449 23.062 1.00 89.81 92 ALA A O 1
ATOM 755 N N . VAL A 1 93 ? -15.344 17.427 22.884 1.00 91.94 93 VAL A N 1
ATOM 756 C CA . VAL A 1 93 ? -16.463 17.726 23.792 1.00 91.94 93 VAL A CA 1
ATOM 757 C C . VAL A 1 93 ? -15.964 18.033 25.202 1.00 91.94 93 VAL A C 1
ATOM 759 O O . VAL A 1 93 ? -16.481 18.938 25.841 1.00 91.94 93 VAL A O 1
ATOM 762 N N . HIS A 1 94 ? -14.974 17.298 25.709 1.00 88.75 94 HIS A N 1
ATOM 763 C CA . HIS A 1 94 ? -14.400 17.581 27.021 1.00 88.75 94 HIS A CA 1
ATOM 764 C C . HIS A 1 94 ? -13.714 18.952 27.062 1.00 88.75 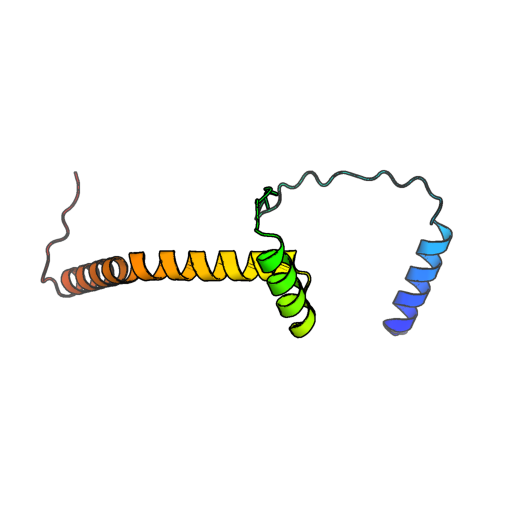94 HIS A C 1
ATOM 766 O O . HIS A 1 94 ? -13.925 19.688 28.020 1.00 88.75 94 HIS A O 1
ATOM 772 N N . GLU A 1 95 ? -12.945 19.303 26.030 1.00 89.69 95 GLU A N 1
ATOM 773 C CA . GLU A 1 95 ? -12.302 20.616 25.887 1.00 89.69 95 GLU A CA 1
ATOM 774 C C . GLU A 1 95 ? -13.349 21.739 25.859 1.00 89.69 95 GLU A C 1
ATOM 776 O O . GLU A 1 95 ? -13.283 22.648 26.681 1.00 89.69 95 GLU A O 1
ATOM 781 N N . GLU A 1 96 ? -14.398 21.608 25.045 1.00 91.31 96 GLU A N 1
ATOM 782 C CA . GLU A 1 96 ? -15.503 22.578 24.989 1.00 91.31 96 GLU A CA 1
ATOM 783 C C . GLU A 1 96 ? -16.274 22.683 26.315 1.00 91.31 96 GLU A C 1
ATOM 785 O O . GLU A 1 96 ? -16.678 23.766 26.732 1.00 91.31 96 GLU A O 1
ATOM 790 N N . LEU A 1 97 ? -16.481 21.568 27.021 1.00 90.88 97 LEU A N 1
ATOM 791 C CA . LEU A 1 97 ? -17.137 21.571 28.331 1.00 90.88 97 LEU A CA 1
ATOM 792 C C . LEU A 1 97 ? -16.273 22.228 29.416 1.00 90.88 97 LEU A C 1
ATOM 794 O O . LEU A 1 97 ? -16.814 22.833 30.343 1.00 90.88 97 LEU A O 1
ATOM 798 N N . VAL A 1 98 ? -14.951 22.103 29.318 1.00 90.00 98 VAL A N 1
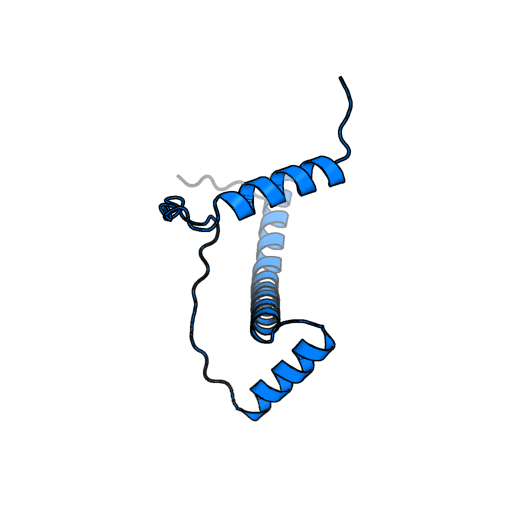ATOM 799 C CA . VAL A 1 98 ? -13.998 22.796 30.190 1.00 90.00 98 VAL A CA 1
ATOM 800 C C . VAL A 1 98 ? -13.992 24.294 29.882 1.00 90.00 98 VAL A C 1
ATOM 802 O O . VAL A 1 98 ? -14.084 25.094 30.813 1.00 90.00 98 VAL A O 1
ATOM 805 N N . ASP A 1 99 ? -13.974 24.674 28.604 1.00 88.69 99 ASP A N 1
ATOM 806 C CA . ASP A 1 99 ? -14.003 26.072 28.160 1.00 88.69 99 ASP A CA 1
ATOM 807 C C . ASP A 1 99 ? -15.326 26.765 28.519 1.00 88.69 99 ASP A C 1
ATOM 809 O O . ASP A 1 99 ? -15.337 27.911 28.970 1.00 88.69 99 ASP A O 1
ATOM 813 N N . ALA A 1 100 ? -16.446 26.044 28.429 1.00 89.00 100 ALA A N 1
ATOM 814 C CA . ALA A 1 100 ? -17.755 26.500 28.892 1.00 89.00 100 ALA A CA 1
ATOM 815 C C . ALA A 1 100 ? -17.892 26.530 30.431 1.00 89.00 100 ALA A C 1
ATOM 817 O O . ALA A 1 100 ? -18.933 26.941 30.948 1.00 89.00 100 ALA A O 1
ATOM 818 N N . GLY A 1 101 ? -16.877 26.076 31.177 1.00 86.81 101 GLY A N 1
ATOM 819 C CA . GLY A 1 101 ? -16.884 26.027 32.642 1.00 86.81 101 GLY A CA 1
ATOM 820 C C . GLY A 1 101 ? -17.851 24.995 33.234 1.00 86.81 101 GLY A C 1
ATOM 821 O O . GLY A 1 101 ? -18.180 25.063 34.418 1.00 86.81 101 GLY A O 1
ATOM 822 N N . LEU A 1 102 ? -18.320 24.044 32.422 1.00 80.50 102 LEU A N 1
ATOM 823 C CA . LEU A 1 102 ? -19.275 23.000 32.803 1.00 80.50 102 LEU A CA 1
ATOM 824 C C . LEU A 1 102 ? -18.591 21.776 33.429 1.00 80.50 102 LEU A C 1
ATOM 826 O O . LEU A 1 102 ? -19.254 20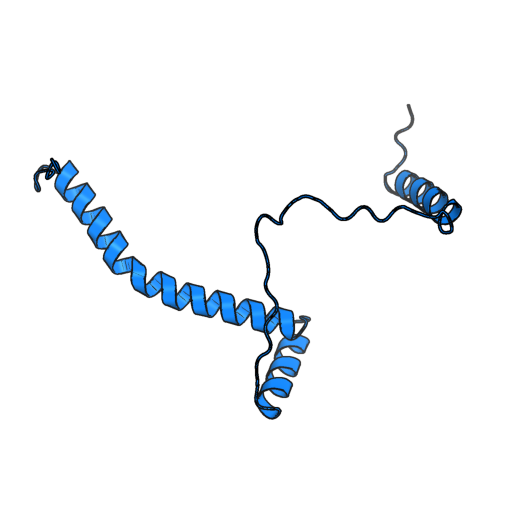.967 34.077 1.00 80.50 102 LEU A O 1
ATOM 830 N N . VAL A 1 103 ? -17.272 21.637 33.255 1.00 79.50 103 VAL A N 1
ATOM 831 C CA . VAL A 1 103 ? -16.455 20.571 33.849 1.00 79.50 103 VAL A CA 1
ATOM 832 C C . VAL A 1 103 ? -15.182 21.177 34.441 1.00 79.50 103 VAL A C 1
ATOM 834 O O . VAL A 1 103 ? -14.483 21.952 33.794 1.00 79.50 103 VAL A O 1
ATOM 837 N N . SER A 1 104 ? -14.864 20.831 35.688 1.00 72.75 104 SER A N 1
ATOM 838 C CA . SER A 1 104 ? -13.648 21.289 36.362 1.00 72.75 104 SER A CA 1
ATOM 839 C C . SER A 1 104 ? -12.420 20.517 35.869 1.00 72.75 104 SER A C 1
ATOM 841 O O . SER A 1 104 ? -12.414 19.286 35.861 1.00 72.75 104 SER A O 1
ATOM 843 N N . GLN A 1 105 ? -11.351 21.232 35.490 1.00 62.56 105 GLN A N 1
ATOM 844 C CA . GLN A 1 105 ? -10.067 20.605 35.160 1.00 62.56 105 GLN A CA 1
ATOM 845 C C . GLN A 1 105 ? -9.535 19.854 36.388 1.00 62.56 105 GLN A C 1
ATOM 847 O O . GLN A 1 105 ? -9.135 20.469 37.381 1.00 62.56 105 GLN A O 1
ATOM 852 N N . GLN A 1 106 ? -9.510 18.522 36.338 1.00 61.25 106 GLN A N 1
ATOM 853 C CA . GLN A 1 106 ? -8.792 17.744 37.341 1.00 61.25 106 GLN A CA 1
ATOM 854 C C . GLN A 1 106 ? -7.289 17.962 37.144 1.00 61.25 106 GLN A C 1
ATOM 856 O O . GLN A 1 106 ? -6.674 17.418 36.230 1.00 61.25 106 GLN A O 1
ATOM 861 N N . ARG A 1 107 ? -6.690 18.767 38.027 1.00 47.91 107 ARG A N 1
ATOM 862 C CA . ARG A 1 107 ? -5.238 18.796 38.218 1.00 47.91 107 ARG A CA 1
ATOM 863 C C . ARG A 1 107 ? -4.808 17.447 38.792 1.00 47.91 107 ARG A C 1
ATOM 865 O O . 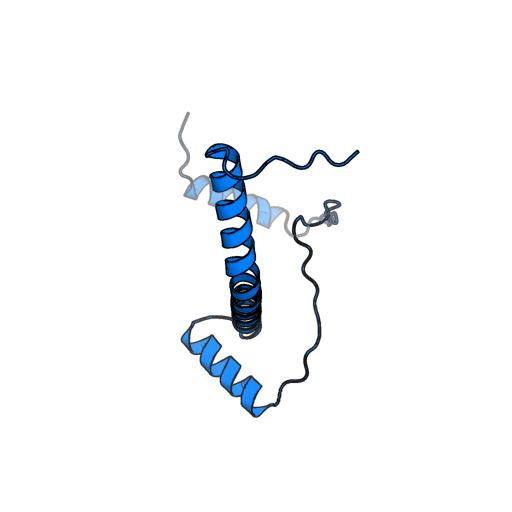ARG A 1 107 ? -5.131 17.140 39.937 1.00 47.91 107 ARG A O 1
ATOM 872 N N . ALA A 1 108 ? -4.095 16.658 37.994 1.00 43.16 108 ALA A N 1
ATOM 873 C CA . ALA A 1 108 ? -3.313 15.542 38.507 1.00 43.16 108 ALA A CA 1
ATOM 874 C C . ALA A 1 108 ? -2.170 16.107 39.369 1.00 43.16 108 ALA A C 1
ATOM 876 O O . ALA A 1 108 ? -1.437 16.990 38.914 1.00 43.16 108 ALA A O 1
ATOM 877 N N . ALA A 1 109 ? -2.104 15.653 40.622 1.00 38.44 109 ALA A N 1
ATOM 878 C CA . ALA A 1 109 ? -1.012 15.903 41.560 1.00 38.44 109 ALA A CA 1
ATOM 879 C C . ALA A 1 109 ? 0.143 14.923 41.323 1.00 38.44 109 ALA A C 1
ATOM 881 O O . ALA A 1 109 ? -0.146 13.786 40.880 1.00 38.44 109 ALA A O 1
#

Secondary structure (DSSP, 8-state):
-----HHHHHHHHHHHHHHTTTS--------SPPSS----------HHHHHHHHHHHHHTT--HHHHHHHHHHHHHHHHHHHHHHHHHHHHHHHHHHHHTTSS------

pLDDT: mean 83.2, std 13.53, range [38.44, 98.31]

Radius of gyration: 27.3 Å; chains: 1; bounding box: 55×55×66 Å